Protein AF-A0A699ZYE5-F1 (afdb_monomer)

pLDDT: mean 77.75, std 7.96, range [53.47, 91.69]

Secondary structure (DSSP, 8-state):
-HHHHHHHHHHHHTT-EEEE--TTS--EEEEEHHHHHHHTT--TTTHHHHHHHHHHHHHHHHHHHHHHHHHHT-

Solvent-accessible surface area (backbone 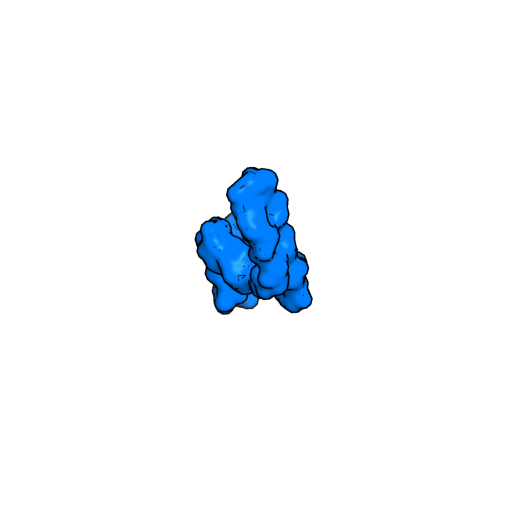atoms only — not comparable to full-atom values): 4283 Å² total; per-residue (Å²): 114,68,45,61,52,47,31,52,50,42,60,71,32,59,94,38,66,44,67,51,78,50,94,96,51,84,66,47,68,72,42,46,26,67,60,55,36,49,74,75,72,42,64,70,88,45,24,66,59,31,48,52,50,53,52,51,50,53,52,49,52,50,52,50,50,50,50,53,51,56,58,75,73,106

Organism: Haematococcus lacustris (NCBI:txid44745)

Foldseek 3Di:
DVLVVLLVLLVVQAPDWDWDDDPPDPIDGGHRSCNVCVVVPRDSVCSVVSVVVVVVVVVVVVVVVVVVVVVVVD

Structure (mmCIF, N/CA/C/O backbone):
data_AF-A0A699ZYE5-F1
#
_entry.id   AF-A0A699ZYE5-F1
#
loop_
_atom_site.group_PDB
_atom_site.id
_atom_site.type_symbol
_atom_site.label_atom_id
_atom_site.label_alt_id
_atom_site.label_comp_id
_atom_site.label_asym_id
_atom_site.label_entity_id
_atom_site.label_seq_id
_atom_site.pdbx_PDB_ins_code
_atom_site.Cartn_x
_atom_site.Cartn_y
_atom_site.Cartn_z
_atom_site.occupancy
_atom_site.B_iso_or_equiv
_atom_site.auth_seq_id
_atom_site.auth_comp_id
_atom_site.auth_asym_id
_atom_site.auth_atom_id
_atom_site.pdbx_PDB_model_num
ATOM 1 N N . MET A 1 1 ? 7.657 6.326 -1.840 1.00 53.47 1 MET A N 1
ATOM 2 C CA . MET A 1 1 ? 7.489 5.933 -0.425 1.00 53.47 1 MET A CA 1
ATOM 3 C C . MET A 1 1 ? 6.035 5.842 0.045 1.00 53.47 1 MET A C 1
ATOM 5 O O . MET A 1 1 ? 5.775 4.851 0.711 1.00 53.47 1 MET A O 1
ATOM 9 N N . PRO A 1 2 ? 5.085 6.749 -0.285 1.00 69.44 2 PRO A N 1
ATOM 10 C CA . PRO A 1 2 ? 3.710 6.631 0.237 1.00 69.44 2 PRO A CA 1
ATOM 11 C C . PRO A 1 2 ? 2.997 5.348 -0.234 1.0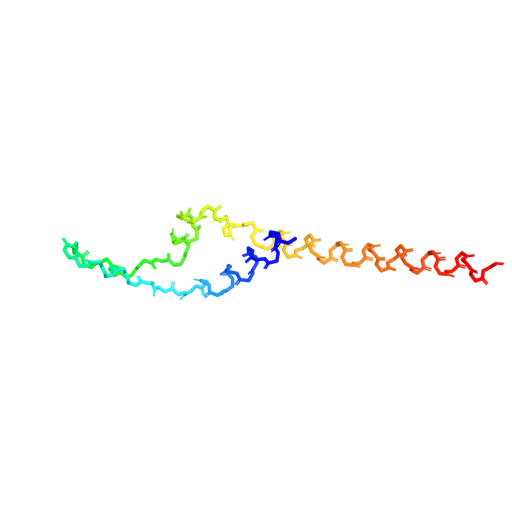0 69.44 2 PRO A C 1
ATOM 13 O O . PRO A 1 2 ? 2.444 4.629 0.584 1.00 69.44 2 PRO A O 1
ATOM 16 N N . TYR A 1 3 ? 3.161 4.976 -1.507 1.00 67.12 3 TYR A N 1
ATOM 17 C CA . TYR A 1 3 ? 2.534 3.792 -2.114 1.00 67.12 3 TYR A CA 1
ATOM 18 C C . TYR A 1 3 ? 2.902 2.450 -1.461 1.00 67.12 3 TYR A C 1
ATOM 20 O O . TYR A 1 3 ? 2.066 1.566 -1.323 1.00 67.12 3 TYR A O 1
ATOM 28 N N . ALA A 1 4 ? 4.160 2.280 -1.040 1.00 71.31 4 ALA A N 1
ATOM 29 C CA . ALA A 1 4 ? 4.598 1.044 -0.390 1.00 71.31 4 ALA A CA 1
ATOM 30 C C . ALA A 1 4 ? 4.043 0.932 1.038 1.00 71.31 4 ALA A C 1
ATOM 32 O O . ALA A 1 4 ? 3.665 -0.151 1.469 1.00 71.31 4 ALA A O 1
ATOM 33 N N . PHE A 1 5 ? 3.973 2.053 1.758 1.00 77.31 5 PHE A N 1
ATOM 34 C CA . PHE A 1 5 ? 3.381 2.108 3.091 1.00 77.31 5 PHE A CA 1
ATOM 35 C C . PHE A 1 5 ? 1.874 1.829 3.047 1.00 77.31 5 PHE A C 1
ATOM 37 O O . PHE A 1 5 ? 1.390 1.000 3.811 1.00 77.31 5 PHE A O 1
ATOM 44 N N . GLU A 1 6 ? 1.154 2.455 2.116 1.00 73.06 6 GLU A N 1
ATOM 45 C CA . GLU A 1 6 ? -0.287 2.259 1.925 1.00 73.06 6 GLU A CA 1
ATOM 46 C C . GLU A 1 6 ? -0.615 0.807 1.545 1.00 73.06 6 GLU A C 1
ATOM 48 O O . GLU A 1 6 ? -1.500 0.196 2.146 1.00 73.06 6 GLU A O 1
ATOM 53 N N . ALA A 1 7 ? 0.183 0.199 0.661 1.00 73.62 7 ALA A N 1
ATOM 54 C CA . ALA A 1 7 ? 0.069 -1.216 0.322 1.00 73.62 7 ALA A CA 1
ATOM 55 C C . ALA A 1 7 ? 0.305 -2.150 1.525 1.00 73.62 7 ALA A C 1
ATOM 57 O O . ALA A 1 7 ? -0.483 -3.072 1.745 1.00 73.62 7 ALA A O 1
ATOM 58 N N . LEU A 1 8 ? 1.365 -1.917 2.308 1.00 79.75 8 LEU A N 1
ATOM 59 C CA . LEU A 1 8 ? 1.705 -2.741 3.475 1.00 79.75 8 LEU A CA 1
ATOM 60 C C . LEU A 1 8 ? 0.650 -2.631 4.576 1.00 79.75 8 LEU A C 1
ATOM 62 O O . LEU A 1 8 ? 0.175 -3.652 5.066 1.00 79.75 8 LEU A O 1
ATOM 66 N N . VAL A 1 9 ? 0.246 -1.405 4.918 1.00 80.25 9 VAL A N 1
ATOM 67 C CA . VAL A 1 9 ? -0.807 -1.165 5.908 1.00 80.25 9 VAL A CA 1
ATOM 68 C C . VAL A 1 9 ? -2.110 -1.799 5.434 1.00 80.25 9 VAL A C 1
ATOM 70 O O . VAL A 1 9 ? -2.716 -2.537 6.198 1.00 80.25 9 VAL A O 1
ATOM 73 N N . SER A 1 10 ? -2.505 -1.626 4.167 1.00 77.88 10 SER A N 1
ATOM 74 C CA . SER A 1 10 ? -3.734 -2.251 3.656 1.00 77.88 10 SER A CA 1
ATOM 75 C C . SER A 1 10 ? -3.763 -3.770 3.819 1.00 77.88 10 SER A C 1
ATOM 77 O O . SER A 1 10 ? -4.802 -4.317 4.173 1.00 77.88 10 SER A O 1
ATOM 79 N N . ASN A 1 11 ? -2.627 -4.442 3.606 1.00 80.25 11 ASN A N 1
ATOM 80 C CA . ASN A 1 11 ? -2.517 -5.890 3.753 1.00 80.25 11 ASN A CA 1
ATOM 81 C C . ASN A 1 11 ? -2.603 -6.310 5.219 1.00 80.25 11 ASN A C 1
ATOM 83 O O . ASN A 1 11 ? -3.305 -7.262 5.541 1.00 80.25 11 ASN A O 1
ATOM 87 N N . GLU A 1 12 ? -1.920 -5.582 6.100 1.00 81.12 12 GLU A N 1
ATOM 88 C CA . GLU A 1 12 ? -1.906 -5.875 7.533 1.00 81.12 12 GLU A CA 1
ATOM 89 C C . GLU A 1 12 ? -3.296 -5.700 8.162 1.00 81.12 12 GLU A C 1
ATOM 91 O O . GLU A 1 12 ? -3.711 -6.481 9.018 1.00 81.12 12 GLU A O 1
ATOM 96 N N . VAL A 1 13 ? -4.038 -4.677 7.721 1.00 81.12 13 VAL A N 1
ATOM 97 C CA . VAL A 1 13 ? -5.341 -4.330 8.300 1.00 81.12 13 VAL A CA 1
ATOM 98 C C . VAL A 1 13 ? -6.504 -5.083 7.618 1.00 81.12 13 VAL A C 1
ATOM 100 O O . VAL A 1 13 ? -7.614 -5.141 8.157 1.00 81.12 13 VAL A O 1
ATOM 103 N N . ALA A 1 14 ? -6.286 -5.690 6.445 1.00 76.31 14 ALA A N 1
ATOM 104 C CA . ALA A 1 14 ? -7.310 -6.446 5.725 1.00 76.31 14 ALA A CA 1
ATOM 105 C C . ALA A 1 14 ? -7.763 -7.685 6.518 1.00 76.31 14 ALA A C 1
ATOM 107 O O . ALA A 1 14 ? -6.985 -8.585 6.820 1.00 76.31 14 ALA A O 1
ATOM 108 N N . GLY A 1 15 ? -9.058 -7.748 6.840 1.00 71.88 15 GLY A N 1
ATOM 109 C CA . GLY A 1 15 ? -9.647 -8.867 7.585 1.00 71.88 15 GLY A CA 1
ATOM 110 C C . GLY A 1 15 ? -9.408 -8.832 9.097 1.00 71.88 15 GLY A C 1
ATOM 111 O O . GLY A 1 15 ? -9.894 -9.721 9.793 1.00 71.88 15 GLY A O 1
ATOM 112 N N . GLN A 1 16 ? -8.721 -7.808 9.618 1.00 80.50 16 GLN A N 1
ATOM 113 C CA . GLN A 1 16 ? -8.566 -7.606 11.056 1.00 80.50 16 GLN A CA 1
ATOM 114 C C . GLN A 1 16 ? -9.644 -6.680 11.634 1.00 80.50 16 GLN A C 1
ATOM 116 O O . GLN A 1 16 ? -10.143 -5.754 10.984 1.00 80.50 16 GLN A O 1
ATOM 121 N N . THR A 1 17 ? -9.990 -6.938 12.894 1.00 81.31 17 THR A N 1
ATOM 122 C CA . THR A 1 17 ? -10.912 -6.134 13.701 1.00 81.31 17 THR A CA 1
ATOM 123 C C . THR A 1 17 ? -10.195 -5.626 14.939 1.00 81.31 17 THR A C 1
ATOM 125 O O . THR A 1 17 ? -9.541 -6.400 15.635 1.00 81.31 17 THR A O 1
ATOM 128 N N . PHE A 1 18 ? -10.355 -4.340 15.234 1.00 81.00 18 PHE A N 1
ATOM 129 C CA . PHE A 1 18 ? -9.667 -3.665 16.329 1.00 81.00 18 PHE A CA 1
ATOM 130 C C . PHE A 1 18 ? -10.660 -3.271 17.423 1.00 81.00 18 PHE A C 1
ATOM 132 O O . PHE A 1 18 ? -11.808 -2.923 17.143 1.00 81.00 18 PHE A O 1
ATOM 139 N N . SER A 1 19 ? -10.209 -3.310 18.674 1.00 80.56 19 SER A N 1
ATOM 140 C CA . SER A 1 19 ? -10.930 -2.757 19.821 1.00 80.56 19 SER A CA 1
ATOM 141 C C . SER A 1 19 ? -10.229 -1.489 20.290 1.00 80.56 19 SER A C 1
ATOM 143 O O . SER A 1 19 ? -9.032 -1.525 20.596 1.00 80.56 19 SER A O 1
ATOM 145 N N . LEU A 1 20 ? -10.956 -0.379 20.385 1.00 78.25 20 LEU A N 1
ATOM 146 C CA . LEU A 1 20 ? -10.432 0.853 20.965 1.00 78.25 20 LEU A CA 1
ATOM 147 C C . LEU A 1 20 ? -10.882 0.948 22.425 1.00 78.25 20 LEU A C 1
ATOM 149 O O . LEU A 1 20 ? -12.063 1.141 22.708 1.00 78.25 20 LEU A O 1
ATOM 153 N N . SER A 1 21 ? -9.933 0.825 23.351 1.00 81.56 21 SER A N 1
ATOM 154 C CA . SER A 1 21 ? -10.180 0.985 24.785 1.00 81.56 21 SER A CA 1
ATOM 155 C C . SER A 1 21 ? -9.424 2.207 25.295 1.00 81.56 21 SER A C 1
ATOM 157 O O . SER A 1 21 ? -8.217 2.148 25.528 1.00 81.56 21 SER A O 1
ATOM 159 N N . VAL A 1 22 ? -10.140 3.320 25.464 1.00 79.00 22 VAL A N 1
ATOM 160 C CA . VAL A 1 22 ? -9.599 4.567 26.019 1.00 79.00 22 VAL A CA 1
ATOM 161 C C . VAL A 1 22 ? -10.166 4.758 27.427 1.00 79.00 22 VAL A C 1
ATOM 163 O O . VAL A 1 22 ? -11.387 4.736 27.586 1.00 79.00 22 VAL A O 1
ATOM 166 N N . PRO A 1 23 ? -9.329 4.958 28.462 1.00 79.75 23 PRO A N 1
ATOM 167 C CA . PRO A 1 23 ? -9.814 5.184 29.821 1.00 79.75 23 PRO A CA 1
ATOM 168 C C . PRO A 1 23 ? -10.816 6.347 29.878 1.00 79.75 23 PRO A C 1
ATOM 170 O O . PRO A 1 23 ? -10.512 7.452 29.433 1.00 79.75 23 PRO A O 1
ATOM 173 N N . GLY A 1 24 ? -12.007 6.100 30.429 1.00 80.19 24 GLY A N 1
ATOM 174 C CA . GLY A 1 24 ? -13.074 7.103 30.548 1.00 80.19 24 GLY A CA 1
ATOM 175 C C . GLY A 1 24 ? -14.043 7.192 29.360 1.00 80.19 24 GLY A C 1
ATOM 176 O O . GLY A 1 24 ? -15.011 7.944 29.446 1.00 80.19 24 GLY A O 1
ATOM 177 N N . ILE A 1 25 ? -13.840 6.414 28.290 1.00 77.00 25 ILE A N 1
ATOM 178 C CA . ILE A 1 25 ? -14.777 6.271 27.162 1.00 77.00 25 ILE A CA 1
ATOM 179 C C . ILE A 1 25 ? -15.204 4.793 27.073 1.00 77.00 25 ILE A C 1
ATOM 181 O O . ILE A 1 25 ? -14.370 3.918 27.311 1.00 77.00 25 ILE A O 1
ATOM 185 N N . PRO A 1 26 ? -16.477 4.475 26.757 1.00 78.56 26 PRO A N 1
ATOM 186 C CA . PRO A 1 26 ? -16.893 3.097 26.499 1.00 78.56 26 PRO A CA 1
ATOM 187 C C . PRO A 1 26 ? -16.019 2.451 25.418 1.00 78.56 26 PRO A C 1
ATOM 189 O O . PRO A 1 26 ? -15.742 3.084 24.397 1.00 78.56 26 PRO A O 1
ATOM 192 N N . SER A 1 27 ? -15.586 1.206 25.637 1.00 78.06 27 SER A N 1
ATOM 193 C CA . SER A 1 27 ? -14.797 0.477 24.645 1.00 78.06 27 SER A CA 1
ATOM 194 C C . SER A 1 27 ? -15.607 0.292 23.366 1.00 78.06 27 SER A C 1
ATOM 196 O O . SER A 1 27 ? -16.775 -0.103 23.402 1.00 78.06 27 SER A O 1
ATOM 198 N N . VAL A 1 28 ? -14.985 0.598 22.230 1.00 78.19 28 VAL A N 1
ATOM 199 C CA . VAL A 1 28 ? -15.576 0.346 20.916 1.00 78.19 28 VAL A CA 1
ATOM 200 C C . VAL A 1 28 ? -14.911 -0.896 20.358 1.00 78.19 28 VAL A C 1
ATOM 202 O O . VAL A 1 28 ? -13.754 -0.858 19.938 1.00 78.19 28 VAL A O 1
ATOM 205 N N . ASP A 1 29 ? -15.649 -1.997 20.384 1.00 78.69 29 ASP A N 1
ATOM 206 C CA . ASP A 1 29 ? -15.201 -3.271 19.844 1.00 78.69 29 ASP A CA 1
ATOM 207 C C . ASP A 1 29 ? -15.574 -3.401 18.366 1.00 78.69 29 ASP A C 1
ATOM 209 O O . ASP A 1 29 ? -16.509 -2.768 17.871 1.00 78.69 29 ASP A O 1
ATOM 213 N N . ASN A 1 30 ? -14.862 -4.286 17.669 1.00 78.88 30 ASN A N 1
ATOM 214 C CA . ASN A 1 30 ? -15.192 -4.703 16.308 1.00 78.88 30 ASN A CA 1
ATOM 215 C C . ASN A 1 30 ? -15.053 -3.597 15.241 1.00 78.88 30 ASN A C 1
ATOM 217 O O . ASN A 1 30 ? -15.767 -3.591 14.234 1.00 78.88 30 ASN A O 1
ATOM 221 N N . ILE A 1 31 ? -14.112 -2.666 15.432 1.00 79.25 31 ILE A N 1
ATOM 222 C CA . ILE A 1 31 ? -13.769 -1.667 14.416 1.00 79.25 31 ILE A CA 1
ATOM 223 C C . ILE A 1 31 ? -13.130 -2.399 13.240 1.00 79.25 31 ILE A C 1
ATOM 225 O O . ILE A 1 31 ? -12.050 -2.977 13.370 1.00 79.25 31 ILE A O 1
ATOM 229 N N . GLN A 1 32 ? -13.794 -2.379 12.086 1.00 78.69 32 GLN A N 1
ATOM 230 C CA . GLN A 1 32 ? -13.234 -2.978 10.881 1.00 78.69 32 GLN A CA 1
ATOM 231 C C . GLN A 1 32 ? -11.961 -2.245 10.469 1.00 78.69 32 GLN A C 1
ATOM 233 O O . GLN A 1 32 ? -11.926 -1.012 10.452 1.00 78.69 32 GLN A O 1
ATOM 238 N N . GLY A 1 33 ? -10.944 -3.002 10.067 1.00 72.94 33 GLY A N 1
ATOM 239 C CA . GLY A 1 33 ? -9.677 -2.463 9.588 1.00 72.94 33 GLY A CA 1
ATOM 240 C C . GLY A 1 33 ? -9.797 -1.344 8.550 1.00 72.94 33 GLY A C 1
ATOM 241 O O . GLY A 1 33 ? -9.089 -0.343 8.616 1.00 72.94 33 GLY A O 1
ATOM 242 N N . TYR A 1 34 ? -10.778 -1.447 7.652 1.00 72.06 34 TYR A N 1
ATOM 243 C CA . TYR A 1 34 ? -11.076 -0.414 6.658 1.00 72.06 34 TYR A CA 1
ATOM 244 C C . TYR A 1 34 ? -11.474 0.938 7.280 1.00 72.06 34 TYR A C 1
ATOM 246 O O . TYR A 1 34 ? -11.078 1.998 6.792 1.00 72.06 34 TYR A O 1
ATOM 254 N N . ALA A 1 35 ? -12.236 0.918 8.378 1.00 73.94 35 ALA A N 1
ATOM 255 C CA . ALA A 1 35 ? -12.626 2.131 9.094 1.00 73.94 35 ALA A CA 1
ATOM 256 C C . ALA A 1 35 ? -11.416 2.789 9.774 1.00 73.94 35 ALA A C 1
ATOM 258 O O . ALA A 1 35 ? -11.296 4.012 9.755 1.00 73.94 35 ALA A O 1
ATOM 259 N N . LEU A 1 36 ? -10.486 1.983 10.302 1.00 75.31 36 LEU A N 1
ATOM 260 C CA . LEU A 1 36 ? -9.222 2.475 10.852 1.00 75.31 36 LEU A CA 1
ATOM 261 C C . LEU A 1 36 ? -8.360 3.126 9.763 1.00 75.31 36 LEU A C 1
ATOM 263 O O . LEU A 1 36 ? -7.874 4.235 9.960 1.00 75.31 36 LEU A O 1
ATOM 267 N N . MET A 1 37 ? -8.224 2.473 8.605 1.00 76.06 37 MET A N 1
ATOM 268 C CA . MET A 1 37 ? -7.487 3.014 7.457 1.00 76.06 37 MET A CA 1
ATOM 269 C C . MET A 1 37 ? -8.073 4.340 6.967 1.00 76.06 37 MET A C 1
ATOM 271 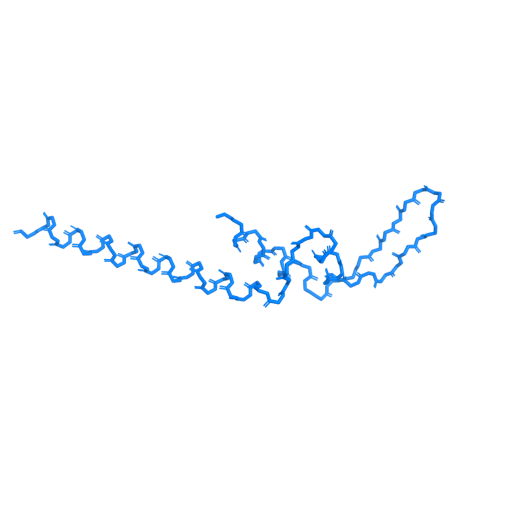O O . MET A 1 37 ? -7.339 5.307 6.771 1.00 76.06 37 MET A O 1
ATOM 275 N N . THR A 1 38 ? -9.401 4.413 6.863 1.00 77.81 38 THR A N 1
ATOM 276 C CA . THR A 1 38 ? -10.099 5.644 6.475 1.00 77.81 38 THR A CA 1
ATOM 277 C C . THR A 1 38 ? -9.861 6.761 7.499 1.00 77.81 38 THR A C 1
ATOM 279 O O . THR A 1 38 ? -9.642 7.910 7.120 1.00 77.81 38 THR A O 1
ATOM 282 N N . ALA A 1 39 ? -9.845 6.441 8.798 1.00 74.44 39 ALA A N 1
ATOM 283 C CA . ALA A 1 39 ? -9.612 7.416 9.866 1.00 74.44 3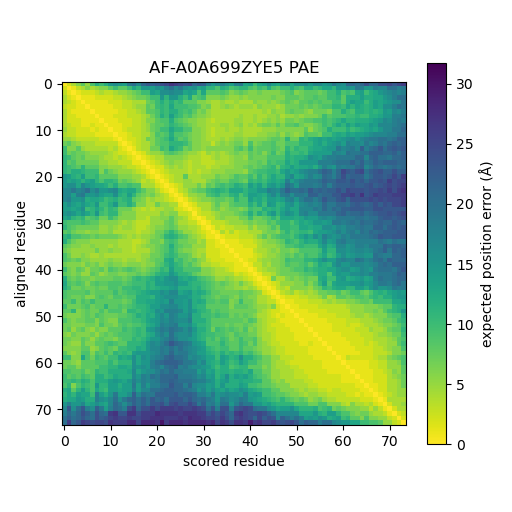9 ALA A CA 1
ATOM 284 C C . ALA A 1 39 ? -8.188 8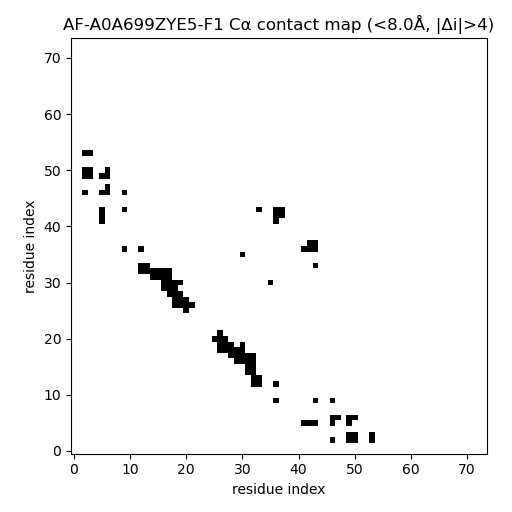.004 9.861 1.00 74.44 39 ALA A C 1
ATOM 286 O O . ALA A 1 39 ? -8.013 9.169 10.214 1.00 74.44 39 ALA A O 1
ATOM 287 N N . ILE A 1 40 ? -7.182 7.233 9.434 1.00 76.50 40 ILE A N 1
ATOM 288 C CA . ILE A 1 40 ? -5.795 7.711 9.270 1.00 76.50 40 ILE A CA 1
ATOM 289 C C . ILE A 1 40 ? -5.526 8.326 7.886 1.00 76.50 40 ILE A C 1
ATOM 291 O O . ILE A 1 40 ? -4.393 8.700 7.593 1.00 76.50 40 ILE A O 1
ATOM 295 N N . GLY A 1 41 ? -6.565 8.472 7.054 1.00 73.56 41 GLY A N 1
ATOM 296 C CA . GLY A 1 41 ? -6.495 9.126 5.746 1.00 73.56 41 GLY A CA 1
ATOM 297 C C . GLY A 1 41 ? -5.959 8.251 4.610 1.00 73.56 41 GLY A C 1
ATOM 298 O O . GLY A 1 41 ? -5.560 8.800 3.587 1.00 73.56 41 GLY A O 1
ATOM 299 N N . LEU A 1 42 ? -5.936 6.924 4.777 1.00 73.00 42 LEU A N 1
ATOM 300 C CA . LEU A 1 42 ? -5.514 5.966 3.748 1.00 73.00 42 LEU A CA 1
ATOM 301 C C . LEU A 1 42 ? -6.736 5.412 3.007 1.00 73.00 42 LEU A C 1
ATOM 303 O O . LEU A 1 42 ? -7.742 5.055 3.630 1.00 73.00 42 LEU A O 1
ATOM 307 N N . ASP A 1 43 ? -6.641 5.304 1.682 1.00 71.69 43 ASP A N 1
ATOM 308 C CA . ASP A 1 43 ? -7.722 4.791 0.839 1.00 71.69 43 ASP A CA 1
ATOM 309 C C . ASP A 1 43 ? -7.424 3.337 0.460 1.00 71.69 43 ASP A C 1
ATOM 311 O O . ASP A 1 43 ? -6.736 3.037 -0.517 1.00 71.69 43 ASP A O 1
ATOM 315 N N . ALA A 1 44 ? -7.978 2.397 1.230 1.00 63.91 44 ALA A N 1
ATOM 316 C CA . ALA A 1 44 ? -7.739 0.972 1.008 1.00 63.91 44 ALA A CA 1
ATOM 317 C C . ALA A 1 44 ? -8.224 0.479 -0.372 1.00 63.91 44 ALA A C 1
ATOM 319 O O . ALA A 1 44 ? -7.765 -0.564 -0.837 1.00 63.91 44 ALA A O 1
ATOM 320 N N . SER A 1 45 ? -9.110 1.222 -1.055 1.00 69.81 45 SER A N 1
ATOM 321 C CA . SER A 1 45 ? -9.542 0.887 -2.420 1.00 69.81 45 SER A CA 1
ATOM 322 C C . SER A 1 45 ? -8.444 1.115 -3.469 1.00 69.81 45 SER A C 1
ATOM 324 O O . SER A 1 45 ? -8.481 0.515 -4.545 1.00 69.81 45 SER A O 1
ATOM 326 N N . ARG A 1 46 ? -7.438 1.941 -3.149 1.00 70.50 46 ARG A N 1
ATOM 327 C CA . ARG A 1 46 ? -6.326 2.291 -4.045 1.00 70.50 46 ARG A CA 1
ATOM 328 C C . ARG A 1 46 ? -5.071 1.467 -3.815 1.00 70.50 46 ARG A C 1
ATOM 330 O O . ARG A 1 46 ? -4.231 1.420 -4.707 1.00 70.50 46 ARG A O 1
ATOM 337 N N . ALA A 1 47 ? -4.991 0.719 -2.718 1.00 68.81 47 ALA A N 1
ATOM 338 C CA . ALA A 1 47 ? -3.810 -0.067 -2.380 1.00 68.81 47 ALA A CA 1
ATOM 339 C C . ALA A 1 47 ? -3.361 -1.034 -3.498 1.00 68.81 47 ALA A C 1
ATOM 341 O O . ALA A 1 47 ? -2.167 -1.182 -3.749 1.00 68.81 47 ALA A O 1
ATOM 342 N N . GLN A 1 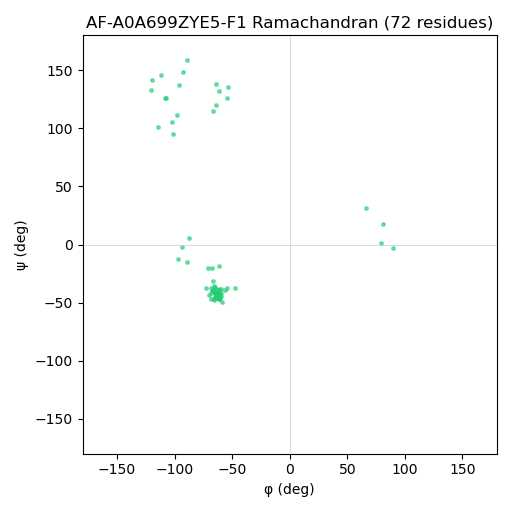48 ? -4.293 -1.654 -4.237 1.00 67.62 48 GLN A N 1
ATOM 343 C CA . GLN A 1 48 ? -3.942 -2.467 -5.415 1.00 67.62 48 GLN A CA 1
ATOM 344 C C . GLN A 1 48 ? -3.362 -1.635 -6.569 1.00 67.62 48 GLN A C 1
ATOM 346 O O . GLN A 1 48 ? -2.418 -2.073 -7.230 1.00 67.62 48 GLN A O 1
ATOM 351 N N . SER A 1 49 ? -3.905 -0.439 -6.807 1.00 74.81 49 SER A N 1
ATOM 352 C CA . SER A 1 49 ? -3.382 0.501 -7.804 1.00 74.81 49 SER A CA 1
ATOM 353 C C . SER A 1 49 ? -1.977 0.981 -7.428 1.00 74.81 49 SER A C 1
ATOM 355 O O . SER A 1 49 ? -1.118 1.122 -8.299 1.00 74.81 49 SER A O 1
ATOM 357 N N . ASP A 1 50 ? -1.718 1.174 -6.137 1.00 73.88 50 ASP A N 1
ATOM 358 C CA . ASP A 1 50 ? -0.424 1.614 -5.616 1.00 73.88 50 ASP A CA 1
ATOM 359 C C . ASP A 1 50 ? 0.656 0.538 -5.779 1.00 73.88 50 ASP A C 1
ATOM 361 O O . ASP A 1 50 ? 1.774 0.834 -6.213 1.00 73.88 50 ASP A O 1
ATOM 365 N N . VAL A 1 51 ? 0.311 -0.730 -5.520 1.00 74.88 51 VAL A N 1
ATOM 366 C CA . VAL A 1 51 ? 1.189 -1.879 -5.803 1.00 74.88 51 VAL A CA 1
ATOM 367 C C . VAL A 1 51 ? 1.493 -1.974 -7.299 1.00 74.88 51 VAL A C 1
ATOM 369 O O . VAL A 1 51 ? 2.653 -2.146 -7.680 1.00 74.88 51 VAL A O 1
ATOM 372 N N . ALA A 1 52 ? 0.481 -1.822 -8.159 1.00 78.56 52 ALA A N 1
ATOM 373 C CA . ALA A 1 52 ? 0.670 -1.862 -9.608 1.00 78.56 52 ALA A CA 1
ATOM 374 C C . ALA A 1 52 ? 1.614 -0.748 -10.095 1.00 78.56 52 ALA A C 1
ATOM 376 O O . ALA A 1 52 ? 2.530 -1.011 -10.878 1.00 78.56 52 ALA A O 1
ATOM 377 N N . LEU A 1 53 ? 1.458 0.476 -9.580 1.00 84.31 53 LEU A N 1
ATOM 378 C CA . LEU A 1 53 ? 2.361 1.596 -9.862 1.00 84.31 53 LEU A CA 1
ATOM 379 C C . LEU A 1 53 ? 3.802 1.296 -9.440 1.00 84.31 53 LEU A C 1
ATOM 381 O O . LEU A 1 53 ? 4.737 1.595 -10.187 1.00 84.31 53 LEU A O 1
ATOM 385 N N . LEU A 1 54 ? 3.994 0.676 -8.274 1.00 81.81 54 LEU A N 1
ATOM 386 C CA . LEU A 1 54 ? 5.322 0.311 -7.780 1.00 81.81 54 LEU A CA 1
ATOM 387 C C . LEU A 1 54 ? 6.029 -0.676 -8.725 1.00 81.81 54 LEU A C 1
ATOM 389 O O . LEU A 1 54 ? 7.208 -0.500 -9.040 1.00 81.81 54 LEU A O 1
ATOM 393 N N . VAL A 1 55 ? 5.297 -1.679 -9.222 1.00 85.62 55 VAL A N 1
ATOM 394 C CA . VAL A 1 55 ? 5.809 -2.664 -10.189 1.00 85.62 55 VAL A CA 1
ATOM 395 C C . VAL A 1 55 ? 6.166 -2.000 -11.519 1.00 85.62 55 VAL A C 1
ATOM 397 O O . VAL A 1 55 ? 7.230 -2.278 -12.077 1.00 85.62 55 VAL A O 1
ATOM 400 N N . VAL A 1 56 ? 5.323 -1.088 -12.011 1.00 89.31 56 VAL A N 1
ATOM 401 C CA . VAL A 1 56 ? 5.583 -0.341 -13.253 1.00 89.31 56 VAL A CA 1
ATOM 402 C C . VAL A 1 56 ? 6.847 0.507 -13.130 1.00 89.31 56 VAL A C 1
ATOM 404 O O . VAL A 1 56 ? 7.684 0.477 -14.032 1.00 89.31 56 VAL A O 1
ATOM 407 N N . PHE A 1 57 ? 7.038 1.212 -12.012 1.00 88.06 57 PHE A N 1
ATOM 408 C CA . PHE A 1 57 ? 8.270 1.968 -11.779 1.00 88.06 57 PHE A CA 1
ATOM 409 C C . PHE A 1 57 ? 9.499 1.062 -11.738 1.00 88.06 57 PHE A C 1
ATOM 411 O O . PHE A 1 57 ? 10.499 1.374 -12.380 1.00 88.06 57 PHE A O 1
ATOM 418 N N . PHE A 1 58 ? 9.430 -0.068 -11.031 1.00 87.12 58 PHE A N 1
ATOM 419 C CA . PHE A 1 58 ? 10.539 -1.018 -10.973 1.00 87.12 58 PHE A CA 1
ATOM 420 C C . PHE A 1 58 ? 10.925 -1.530 -12.368 1.00 87.12 58 PHE A C 1
ATOM 422 O O . PHE A 1 58 ? 12.098 -1.479 -12.741 1.00 87.12 58 PHE A O 1
ATOM 429 N N . MET A 1 59 ? 9.946 -1.971 -13.160 1.00 91.25 59 MET A N 1
ATOM 430 C CA . MET A 1 59 ? 10.171 -2.428 -14.534 1.00 91.25 59 MET A CA 1
ATOM 431 C C . MET A 1 59 ? 10.727 -1.307 -15.421 1.00 91.25 59 MET A C 1
ATOM 433 O O . MET A 1 59 ? 11.689 -1.526 -16.156 1.00 91.25 59 MET A O 1
ATOM 437 N N . GLY A 1 60 ? 10.169 -0.097 -15.321 1.00 91.69 60 GLY A N 1
ATOM 438 C CA . GLY A 1 60 ? 10.606 1.066 -16.093 1.00 91.69 60 GLY A CA 1
ATOM 439 C C . GLY A 1 60 ? 12.048 1.472 -15.792 1.00 9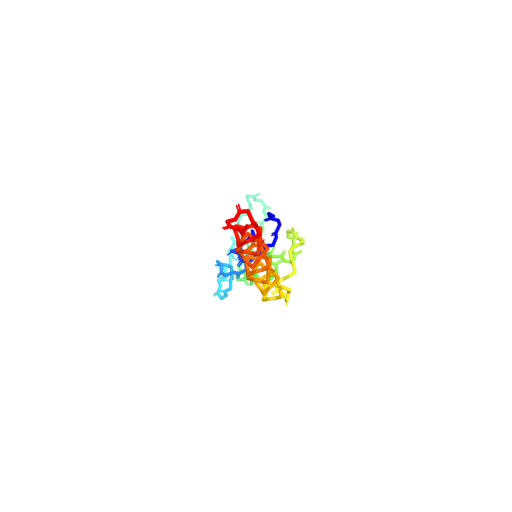1.69 60 GLY A C 1
ATOM 440 O O . GLY A 1 60 ? 12.830 1.690 -16.716 1.00 91.69 60 GLY A O 1
ATOM 441 N N . PHE A 1 61 ? 12.438 1.505 -14.515 1.00 91.31 61 PHE A N 1
ATOM 442 C CA . PHE A 1 61 ? 13.818 1.799 -14.129 1.00 91.31 61 PHE A CA 1
ATOM 443 C C . PHE A 1 61 ? 14.793 0.707 -14.569 1.00 91.31 61 PHE A C 1
ATOM 445 O O . PHE A 1 61 ? 15.881 1.035 -15.038 1.00 91.31 61 PHE A O 1
ATOM 452 N N . ASN A 1 6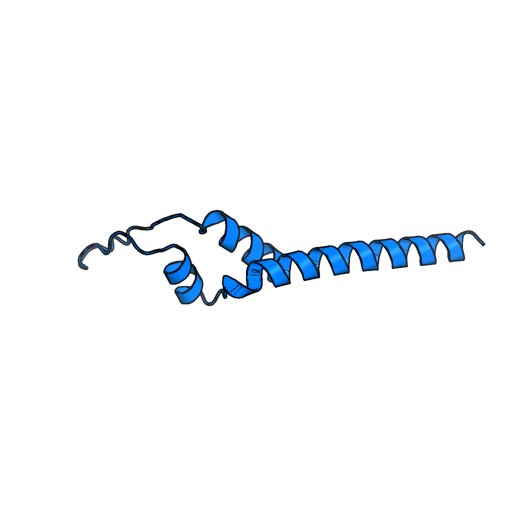2 ? 14.411 -0.571 -14.484 1.00 89.75 62 ASN A N 1
ATOM 453 C CA . ASN A 1 62 ? 15.246 -1.663 -14.991 1.00 89.75 62 ASN A CA 1
ATOM 454 C C . ASN A 1 62 ? 15.428 -1.575 -16.510 1.00 89.75 62 ASN A C 1
ATOM 456 O O . ASN A 1 62 ? 16.553 -1.674 -16.993 1.00 89.75 62 ASN A O 1
ATOM 460 N N . ALA A 1 63 ? 14.356 -1.324 -17.264 1.00 89.38 63 ALA A N 1
ATOM 461 C CA . ALA A 1 63 ? 14.433 -1.153 -18.712 1.00 89.38 63 ALA A CA 1
ATOM 462 C C . ALA A 1 63 ? 15.321 0.041 -19.099 1.00 89.38 63 ALA A C 1
ATOM 464 O O . ALA A 1 63 ? 16.155 -0.074 -19.998 1.00 89.38 63 ALA A O 1
ATOM 465 N N . LEU A 1 64 ? 15.198 1.166 -18.385 1.00 91.00 64 LEU A N 1
ATOM 466 C CA . LEU A 1 64 ? 16.036 2.344 -18.604 1.00 91.00 64 LEU A CA 1
ATOM 467 C C . LEU A 1 64 ? 17.510 2.066 -18.272 1.00 91.00 64 LEU A C 1
ATOM 469 O O . LEU A 1 64 ? 18.393 2.470 -19.025 1.00 91.00 64 LEU A O 1
ATOM 473 N N . ALA A 1 65 ? 17.783 1.343 -17.183 1.00 89.19 65 ALA A N 1
ATOM 474 C CA . ALA A 1 65 ? 19.135 0.946 -16.802 1.00 89.19 65 ALA A CA 1
ATOM 475 C C . ALA A 1 65 ? 19.762 -0.010 -17.829 1.00 89.19 65 ALA A C 1
ATOM 477 O O . ALA A 1 65 ? 20.921 0.172 -18.195 1.00 89.19 65 ALA A O 1
ATOM 478 N N . MET A 1 66 ? 19.002 -0.981 -18.347 1.00 89.50 66 MET A N 1
ATOM 479 C CA . MET A 1 66 ? 19.471 -1.871 -19.414 1.00 89.50 66 MET A CA 1
ATOM 480 C C . MET A 1 66 ? 19.751 -1.103 -20.706 1.00 89.50 66 MET A C 1
ATOM 482 O O . MET A 1 66 ? 20.791 -1.322 -21.321 1.00 89.50 66 MET A O 1
ATOM 486 N N . ALA A 1 67 ? 18.875 -0.171 -21.091 1.00 88.00 67 ALA A N 1
ATOM 487 C CA . ALA A 1 67 ? 19.092 0.680 -22.256 1.00 88.00 67 ALA A CA 1
ATOM 488 C C . ALA A 1 67 ? 20.359 1.537 -22.092 1.00 88.00 67 ALA A C 1
ATOM 490 O O . ALA A 1 67 ? 21.211 1.545 -22.980 1.00 88.00 67 ALA A O 1
ATOM 491 N N . ALA A 1 68 ? 20.535 2.179 -20.933 1.00 87.31 68 ALA A N 1
ATOM 492 C CA . ALA A 1 68 ? 21.727 2.965 -20.621 1.00 87.31 68 ALA A CA 1
ATOM 493 C C . ALA A 1 68 ? 23.009 2.116 -20.631 1.00 87.31 68 ALA A C 1
ATOM 495 O O . ALA A 1 68 ? 24.017 2.541 -21.190 1.00 87.31 68 ALA A O 1
ATOM 496 N N . PHE A 1 69 ? 22.972 0.906 -20.068 1.00 82.19 69 PHE A N 1
ATOM 497 C CA . PHE A 1 69 ? 24.118 -0.002 -20.072 1.00 82.19 69 PHE A CA 1
ATOM 498 C C . PHE A 1 69 ? 24.439 -0.509 -21.483 1.00 82.19 69 PHE A C 1
ATOM 500 O O . PHE A 1 69 ? 25.602 -0.567 -21.866 1.00 82.19 69 PHE A O 1
ATOM 507 N N . SER A 1 70 ? 23.412 -0.825 -22.278 1.00 81.25 70 SER A N 1
ATOM 508 C CA . SER A 1 70 ? 23.576 -1.252 -23.672 1.00 81.25 70 SER A CA 1
ATOM 509 C C . SER A 1 70 ? 24.135 -0.143 -24.565 1.00 81.25 70 SER A C 1
ATOM 511 O O . SER A 1 70 ? 24.954 -0.428 -25.429 1.00 81.25 70 SER A O 1
ATOM 513 N N . TRP A 1 71 ? 23.757 1.117 -24.318 1.00 72.00 71 TRP A N 1
ATOM 514 C CA . TRP A 1 71 ? 24.343 2.279 -24.986 1.00 72.00 71 TRP A CA 1
ATOM 515 C C . TRP A 1 71 ? 25.795 2.483 -24.555 1.00 72.00 71 TRP A C 1
ATOM 517 O O . TRP A 1 71 ? 26.654 2.696 -25.397 1.00 72.00 71 TRP A O 1
ATOM 527 N N . ALA A 1 72 ? 26.091 2.424 -23.254 1.00 64.38 72 ALA A N 1
ATOM 528 C CA . ALA A 1 72 ? 27.447 2.633 -22.742 1.00 64.38 72 ALA A CA 1
ATOM 529 C C . ALA A 1 72 ? 28.440 1.526 -23.148 1.00 64.38 72 ALA A C 1
ATOM 531 O O . ALA A 1 72 ? 29.648 1.743 -23.088 1.00 64.38 72 ALA A O 1
ATOM 532 N N . ALA A 1 73 ? 27.942 0.345 -23.520 1.00 62.03 73 ALA A N 1
ATOM 533 C CA . ALA A 1 73 ? 28.736 -0.788 -23.988 1.00 62.03 73 ALA A CA 1
ATOM 534 C C . ALA A 1 73 ? 28.887 -0.864 -25.525 1.00 62.03 73 ALA A C 1
ATOM 536 O O . ALA A 1 73 ? 29.551 -1.787 -26.002 1.00 62.03 73 ALA A O 1
ATOM 537 N N . ALA A 1 74 ? 28.269 0.055 -26.279 1.00 53.66 74 ALA A N 1
ATOM 538 C CA . ALA A 1 74 ? 28.351 0.173 -27.740 1.00 53.66 74 ALA A CA 1
ATOM 539 C C . ALA A 1 74 ? 29.334 1.276 -28.162 1.00 53.66 74 ALA A C 1
ATOM 541 O O . ALA A 1 74 ? 29.982 1.095 -29.217 1.00 53.66 74 ALA A O 1
#

Nearest PDB structures (foldseek):
  6ks8-assembly1_G  TM=3.859E-01  e=6.984E+00  Saccharomyces cerevisiae S288C
  6iug-assembly1_A  TM=2.921E-01  e=2.540E+00  Zea mays
  6nr8-assembly1_6  TM=3.393E-01  e=8.550E+00  Homo sapiens
  7e2d-assembly1_B  TM=3.031E-01  e=9.784E+00  Saccharomyces cerevisiae S288C

Mean predicted aligned error: 10.07 Å

Radius of gyration: 19.73 Å; Cα contacts (8 Å, |Δi|>4): 57; chains: 1; bounding box: 46×18×58 Å

Sequence (74 aa):
MPYAFEALVSNEVAGQTFSLSVPGIPSVDNIQGYALMTAIGLDASRAQSDVALLVVFFMG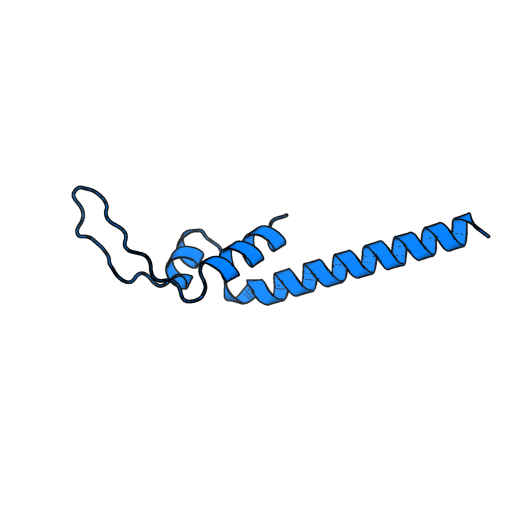FNALAMAAFSWAAA